Protein AF-A0A7W1PJ80-F1 (afdb_monomer)

Sequence (62 aa):
MNFLDHPFNARAGDIIEVSLDKQANVRLLDEHNFSRFQRGASYRGHAEHARQSPVRLRVPGT

Radius of gyration: 11.76 Å; Cα contacts (8 Å, |Δi|>4): 79; chains: 1; bounding box: 24×27×27 Å

pLDDT: mean 93.61, std 5.76, range [60.28, 97.19]

Secondary structure (DSSP, 8-state):
-----------TT-EEEE--SS-EEEEE--HHHHHHHHTT----SEEEEE-SSSEEEEPPP-

Mean predicted aligned error: 2.92 Å

Foldseek 3Di:
DDDDDDDDDDDQFDKDWAFDPAWDKDWDDDPVQVVCVVVVHDHDGDIDRDGDPTDIDGHHDD

Solvent-accessible surface area (backbone atoms only — not comparable to full-atom values): 4161 Å² total; per-residue (Å²): 137,92,80,89,86,81,92,79,90,83,53,63,67,41,74,46,76,45,81,55,96,62,73,44,79,48,73,54,57,55,74,71,29,44,59,24,50,78,71,72,45,91,61,69,66,54,72,44,80,37,80,65,65,69,38,77,46,67,38,73,66,133

Structure (mmCIF, N/CA/C/O backbone):
data_AF-A0A7W1PJ80-F1
#
_entry.id   AF-A0A7W1PJ80-F1
#
loop_
_atom_site.group_PDB
_atom_site.id
_atom_site.type_symbol
_atom_site.label_atom_id
_atom_site.label_alt_id
_atom_site.label_comp_id
_atom_site.label_asym_id
_atom_site.label_entity_id
_atom_site.label_seq_id
_atom_site.pdbx_PDB_ins_code
_atom_site.Cartn_x
_atom_site.Cartn_y
_atom_site.Cartn_z
_atom_site.occupancy
_atom_site.B_iso_or_equiv
_atom_site.auth_seq_id
_atom_site.auth_comp_id
_atom_site.auth_asym_id
_atom_site.auth_atom_id
_atom_site.pdbx_PDB_model_num
ATOM 1 N N . MET A 1 1 ? 8.509 12.316 0.313 1.00 71.25 1 MET A N 1
ATOM 2 C CA . MET A 1 1 ? 7.132 11.881 0.640 1.00 71.25 1 MET A CA 1
ATOM 3 C C . MET A 1 1 ? 7.255 10.906 1.793 1.00 71.25 1 MET A C 1
ATOM 5 O O . MET A 1 1 ? 8.050 9.987 1.663 1.00 71.25 1 MET A O 1
ATOM 9 N N . ASN A 1 2 ? 6.555 11.127 2.906 1.00 88.69 2 ASN A N 1
ATOM 10 C CA . ASN A 1 2 ? 6.652 10.244 4.073 1.00 88.69 2 ASN A CA 1
ATOM 11 C C . ASN A 1 2 ? 5.540 9.195 4.000 1.00 88.69 2 ASN A C 1
ATOM 13 O O . ASN A 1 2 ? 4.394 9.540 3.713 1.00 88.69 2 ASN A O 1
ATOM 17 N N . PHE A 1 3 ? 5.883 7.933 4.235 1.00 92.88 3 PHE A N 1
ATOM 18 C CA . PHE A 1 3 ? 4.947 6.815 4.297 1.00 92.88 3 PHE A CA 1
ATOM 19 C C . PHE A 1 3 ? 5.428 5.811 5.347 1.00 92.88 3 PHE A C 1
ATOM 21 O O . PHE A 1 3 ? 6.616 5.770 5.666 1.00 92.88 3 PHE A O 1
ATOM 28 N N . LEU A 1 4 ? 4.495 5.026 5.879 1.00 94.19 4 LEU A N 1
ATOM 29 C CA . LEU A 1 4 ? 4.802 3.848 6.682 1.00 94.19 4 LEU A CA 1
ATOM 30 C C . LEU A 1 4 ? 4.772 2.631 5.762 1.00 94.19 4 LEU A C 1
ATOM 32 O O . LEU A 1 4 ? 3.880 2.521 4.919 1.00 94.19 4 LEU A O 1
ATOM 36 N N . ASP A 1 5 ? 5.760 1.757 5.912 1.00 94.50 5 ASP A N 1
ATOM 37 C CA . ASP A 1 5 ? 5.848 0.491 5.195 1.00 94.50 5 ASP A CA 1
ATOM 38 C C . ASP A 1 5 ? 5.653 -0.665 6.177 1.00 94.50 5 ASP A C 1
ATOM 40 O O . ASP A 1 5 ? 6.269 -0.700 7.245 1.00 94.50 5 ASP A O 1
ATOM 44 N N . HIS A 1 6 ? 4.774 -1.592 5.810 1.00 95.50 6 HIS A N 1
ATOM 45 C CA . HIS A 1 6 ? 4.427 -2.771 6.590 1.00 95.50 6 HIS A CA 1
ATOM 46 C C . HIS A 1 6 ? 4.421 -3.981 5.650 1.00 95.50 6 HIS A C 1
ATOM 48 O O . HIS A 1 6 ? 3.377 -4.285 5.073 1.00 95.50 6 HIS A O 1
ATOM 54 N N . PRO A 1 7 ? 5.561 -4.668 5.462 1.00 94.50 7 PRO A N 1
ATOM 55 C CA . PRO A 1 7 ? 5.611 -5.870 4.643 1.00 94.50 7 PRO A CA 1
ATOM 56 C C . PRO A 1 7 ? 4.897 -7.030 5.344 1.00 94.50 7 PRO A C 1
ATOM 58 O O . PRO A 1 7 ? 5.083 -7.270 6.539 1.00 94.50 7 PRO A O 1
ATOM 61 N N . PHE A 1 8 ? 4.091 -7.775 4.592 1.00 94.44 8 PHE A N 1
ATOM 62 C CA . PHE A 1 8 ? 3.410 -8.982 5.057 1.00 94.44 8 PHE A CA 1
ATOM 63 C C . PHE A 1 8 ? 3.197 -9.958 3.898 1.00 94.44 8 PHE A C 1
ATOM 65 O O . PHE A 1 8 ? 3.219 -9.577 2.730 1.00 94.44 8 PHE A O 1
ATOM 72 N N . ASN A 1 9 ? 2.948 -11.223 4.235 1.00 95.50 9 ASN A N 1
ATOM 73 C CA . ASN A 1 9 ? 2.553 -12.242 3.269 1.00 95.50 9 ASN A CA 1
ATOM 74 C C . ASN A 1 9 ? 1.032 -12.397 3.291 1.00 95.50 9 ASN A C 1
ATOM 76 O O . ASN A 1 9 ? 0.454 -12.591 4.359 1.00 95.50 9 ASN A O 1
ATOM 80 N N . ALA A 1 10 ? 0.398 -12.355 2.124 1.00 94.44 10 ALA A N 1
ATOM 81 C CA . ALA A 1 10 ? -1.030 -12.608 1.969 1.00 94.44 10 ALA A CA 1
ATOM 82 C C . ALA A 1 10 ? -1.302 -13.331 0.649 1.00 94.44 10 ALA A C 1
ATOM 84 O O . ALA A 1 10 ? -0.490 -13.303 -0.279 1.00 94.44 10 ALA A O 1
ATOM 85 N N . ARG A 1 11 ? -2.449 -13.998 0.567 1.00 95.31 11 ARG A N 1
ATOM 86 C CA . ARG A 1 11 ? -2.933 -14.679 -0.632 1.00 95.31 11 ARG A CA 1
ATOM 87 C C . ARG A 1 11 ? -4.073 -13.895 -1.261 1.00 95.31 11 ARG A C 1
ATOM 89 O O . ARG A 1 11 ? -4.756 -13.110 -0.608 1.00 95.31 11 ARG A O 1
ATOM 96 N N . ALA A 1 12 ? -4.299 -14.147 -2.547 1.00 94.50 12 ALA A N 1
ATOM 97 C CA . ALA A 1 12 ? -5.466 -13.635 -3.248 1.00 94.50 12 ALA A CA 1
ATOM 98 C C . ALA A 1 12 ? -6.751 -13.970 -2.476 1.00 94.50 12 ALA A C 1
ATOM 100 O O . ALA A 1 12 ? -6.985 -15.119 -2.105 1.00 94.50 12 ALA A O 1
ATOM 101 N N . GLY A 1 13 ? -7.590 -12.959 -2.260 1.00 94.62 13 GLY A N 1
ATOM 102 C CA . GLY A 1 13 ? -8.846 -13.096 -1.533 1.00 94.62 13 GLY A CA 1
ATOM 103 C C . GLY A 1 13 ? -8.770 -12.826 -0.031 1.00 94.62 13 GLY A C 1
ATOM 104 O O . GLY A 1 13 ? -9.834 -12.597 0.545 1.00 94.62 13 GLY A O 1
ATOM 105 N N . ASP A 1 14 ? -7.578 -12.773 0.571 1.00 96.44 14 ASP A N 1
ATOM 106 C CA . ASP A 1 14 ? -7.419 -12.378 1.974 1.00 96.44 14 ASP A CA 1
ATOM 107 C C . ASP A 1 14 ? -7.940 -10.949 2.199 1.00 96.44 14 ASP A C 1
ATOM 109 O O . ASP A 1 14 ? -7.906 -10.101 1.300 1.00 96.44 14 ASP A O 1
ATOM 113 N N . ILE A 1 15 ? -8.429 -10.678 3.411 1.00 95.81 15 ILE A N 1
ATOM 114 C CA . ILE A 1 15 ? -8.857 -9.341 3.834 1.00 95.81 15 ILE A CA 1
ATOM 115 C C . ILE A 1 15 ? -7.818 -8.794 4.801 1.00 95.81 15 ILE A C 1
ATOM 117 O O . ILE A 1 15 ? -7.606 -9.347 5.878 1.00 95.81 15 ILE A O 1
ATOM 121 N N . ILE A 1 16 ? -7.206 -7.682 4.417 1.00 95.56 16 ILE A N 1
ATOM 122 C CA . ILE A 1 16 ? -6.272 -6.938 5.251 1.00 95.56 16 ILE A CA 1
ATOM 123 C C . ILE A 1 16 ? -7.048 -5.832 5.957 1.00 95.56 16 ILE A C 1
ATOM 125 O O . ILE A 1 16 ? -7.652 -4.981 5.300 1.00 95.56 16 ILE A O 1
ATOM 129 N N . GLU A 1 17 ? -7.044 -5.855 7.288 1.00 96.75 17 GLU A N 1
ATOM 130 C CA . GLU A 1 17 ? -7.625 -4.801 8.116 1.00 96.75 17 GLU A CA 1
ATOM 131 C C . GLU A 1 17 ? -6.529 -3.825 8.555 1.00 96.75 17 GLU A C 1
ATOM 133 O O . GLU A 1 17 ? -5.525 -4.224 9.143 1.00 96.75 17 GLU A O 1
ATOM 138 N N . VAL A 1 18 ? -6.710 -2.543 8.244 1.00 95.88 18 VAL A N 1
ATOM 139 C CA . VAL A 1 18 ? -5.771 -1.471 8.581 1.00 95.88 18 VAL A CA 1
ATOM 140 C C . VAL A 1 18 ? -6.447 -0.520 9.556 1.00 95.88 18 VAL A C 1
ATOM 142 O O . VAL A 1 18 ? -7.394 0.187 9.205 1.00 95.88 18 VAL A O 1
ATOM 145 N N . SER A 1 19 ? -5.933 -0.491 10.780 1.00 96.81 19 SER A N 1
ATOM 146 C CA . SER A 1 19 ? -6.360 0.449 11.812 1.00 96.81 19 SER A CA 1
ATOM 147 C C . SER A 1 19 ? -5.571 1.745 11.701 1.00 96.81 19 SER A C 1
ATOM 149 O O . SER A 1 19 ? -4.343 1.746 11.739 1.00 96.81 19 SER A O 1
ATOM 151 N N . LEU A 1 20 ? -6.292 2.853 11.586 1.00 95.94 20 LEU A N 1
ATOM 152 C CA . LEU A 1 20 ? -5.741 4.202 11.537 1.00 95.94 20 LEU A CA 1
ATOM 153 C C . LEU A 1 20 ? -6.257 5.030 12.713 1.00 95.94 20 LEU A C 1
ATOM 155 O O . LEU A 1 20 ? -7.425 4.911 13.092 1.00 95.94 20 LEU A O 1
ATOM 159 N N . ASP A 1 21 ? -5.401 5.894 13.251 1.00 96.06 21 ASP A N 1
ATOM 160 C CA . ASP A 1 21 ? -5.755 6.904 14.253 1.00 96.06 21 ASP A CA 1
ATOM 161 C C . ASP A 1 21 ? -6.282 8.201 13.608 1.00 96.06 21 ASP A C 1
ATOM 163 O O . ASP A 1 21 ? -7.042 8.948 14.225 1.00 96.06 21 ASP A O 1
ATOM 167 N N . LYS A 1 22 ? -5.885 8.470 12.356 1.00 94.94 22 LYS A N 1
ATOM 168 C CA . LYS A 1 22 ? -6.273 9.637 11.550 1.00 94.94 22 LYS A CA 1
ATOM 169 C C . LYS A 1 22 ? -6.454 9.260 10.081 1.00 94.94 22 LYS A C 1
ATOM 171 O O . LYS A 1 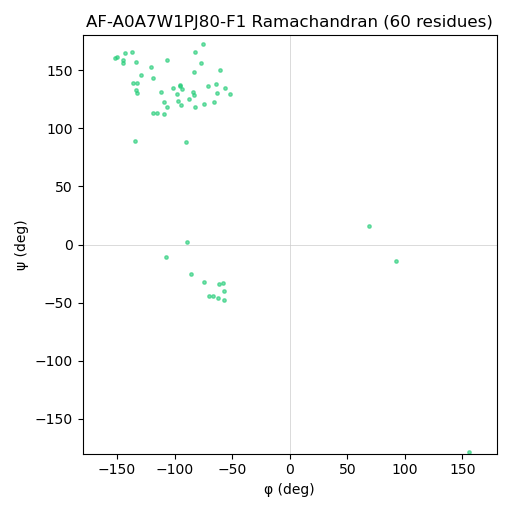22 ? -5.982 8.226 9.622 1.00 94.94 22 LYS A O 1
ATOM 176 N N . GLN A 1 23 ? -7.107 10.140 9.320 1.00 96.19 23 GLN A N 1
ATOM 177 C CA . GLN A 1 23 ? -7.252 9.967 7.873 1.00 96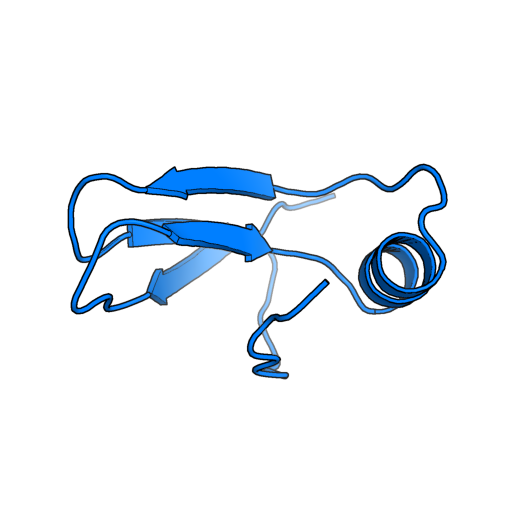.19 23 GLN A CA 1
ATOM 178 C C . GLN A 1 23 ? -5.890 9.830 7.176 1.00 96.19 23 GLN A C 1
ATOM 180 O O . GLN A 1 23 ? -4.969 10.613 7.425 1.00 96.19 23 GLN A O 1
ATOM 185 N N . ALA A 1 24 ? -5.774 8.863 6.271 1.00 96.00 24 ALA A N 1
ATOM 186 C CA . ALA A 1 24 ? -4.536 8.590 5.553 1.00 96.00 24 ALA A CA 1
ATOM 187 C C . ALA A 1 24 ? -4.812 7.972 4.181 1.00 96.00 24 ALA A C 1
ATOM 189 O O . ALA A 1 24 ? -5.878 7.420 3.917 1.00 96.00 24 ALA A O 1
ATOM 190 N N . ASN A 1 25 ? -3.819 8.048 3.298 1.00 95.69 25 ASN A N 1
ATOM 191 C CA . ASN A 1 25 ? -3.838 7.259 2.074 1.00 95.69 25 ASN A CA 1
ATOM 192 C C . ASN A 1 25 ? -3.336 5.854 2.404 1.00 95.69 25 ASN A C 1
ATOM 194 O O . ASN A 1 25 ? -2.184 5.702 2.808 1.00 95.69 25 ASN A O 1
ATOM 198 N N . VAL A 1 26 ? -4.180 4.848 2.200 1.00 96.19 26 VAL A N 1
ATOM 199 C CA . VAL A 1 26 ? -3.817 3.439 2.366 1.00 96.19 26 VAL A CA 1
ATOM 200 C C . VAL A 1 26 ? -3.574 2.846 0.990 1.00 96.19 26 VAL A C 1
ATOM 202 O O . VAL A 1 26 ? -4.331 3.102 0.052 1.00 96.19 26 VAL A O 1
ATOM 205 N N . ARG A 1 27 ? -2.486 2.090 0.845 1.00 95.38 27 ARG A N 1
ATOM 206 C CA . ARG A 1 27 ? -2.113 1.453 -0.417 1.00 95.38 27 ARG A CA 1
ATOM 207 C C . ARG A 1 27 ? -1.746 0.003 -0.170 1.00 95.38 27 ARG A C 1
ATOM 209 O O . ARG A 1 27 ? -0.931 -0.275 0.700 1.00 95.38 27 ARG A O 1
ATOM 216 N N . LEU A 1 28 ? -2.324 -0.886 -0.967 1.00 95.69 28 LEU A N 1
ATOM 217 C CA . LEU A 1 28 ? -1.945 -2.289 -1.030 1.00 95.69 28 LEU A CA 1
ATOM 218 C C . LEU A 1 28 ? -1.239 -2.525 -2.361 1.00 95.69 28 LEU A C 1
ATOM 220 O O . LEU A 1 28 ? -1.854 -2.408 -3.426 1.00 95.69 28 LEU A O 1
ATOM 224 N N . LEU A 1 29 ? 0.055 -2.817 -2.276 1.00 95.50 29 LEU A N 1
ATOM 225 C CA . LEU A 1 29 ? 0.952 -3.008 -3.408 1.00 95.50 29 LEU A CA 1
ATOM 226 C C . LEU A 1 29 ? 1.704 -4.326 -3.236 1.00 95.50 29 LEU A C 1
ATOM 228 O O . LEU A 1 29 ? 2.050 -4.697 -2.117 1.00 95.50 29 LEU A O 1
ATOM 232 N N . ASP A 1 30 ? 1.986 -4.996 -4.350 1.00 94.62 30 ASP A N 1
ATOM 233 C CA . ASP A 1 30 ? 3.031 -6.018 -4.383 1.00 94.62 30 ASP A CA 1
ATOM 234 C C . ASP A 1 30 ? 4.428 -5.367 -4.397 1.00 94.62 30 ASP A C 1
ATOM 236 O O . ASP A 1 30 ? 4.574 -4.148 -4.543 1.00 94.62 30 ASP A O 1
ATOM 240 N N . GLU A 1 31 ? 5.471 -6.185 -4.274 1.00 94.50 31 GLU A N 1
ATOM 241 C CA . GLU A 1 31 ? 6.862 -5.723 -4.229 1.00 94.50 31 GLU A CA 1
ATOM 242 C C . GLU A 1 31 ? 7.262 -4.904 -5.471 1.00 94.50 31 GLU A C 1
ATOM 244 O O . GLU A 1 31 ? 7.930 -3.868 -5.370 1.00 94.50 31 GLU A O 1
ATOM 249 N N . HIS A 1 32 ? 6.815 -5.326 -6.660 1.00 95.06 32 HIS A N 1
ATOM 250 C CA . HIS A 1 32 ? 7.140 -4.656 -7.922 1.00 95.06 32 HIS A CA 1
ATOM 251 C C . HIS A 1 32 ? 6.523 -3.257 -7.999 1.00 95.06 32 HIS A C 1
ATOM 253 O O . HIS A 1 32 ? 7.183 -2.284 -8.382 1.00 95.06 32 HIS A O 1
ATOM 259 N N . ASN A 1 33 ? 5.257 -3.133 -7.611 1.00 95.94 33 ASN A N 1
A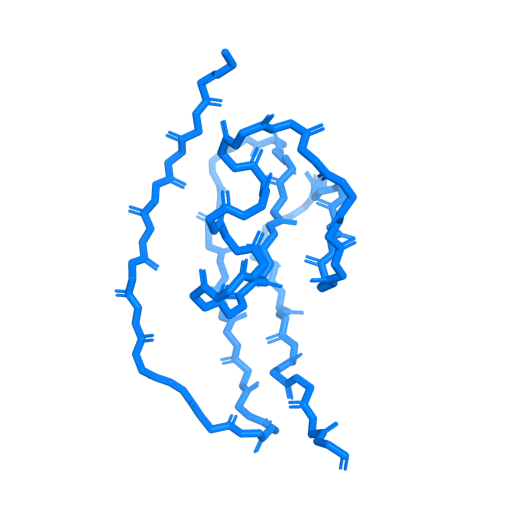TOM 260 C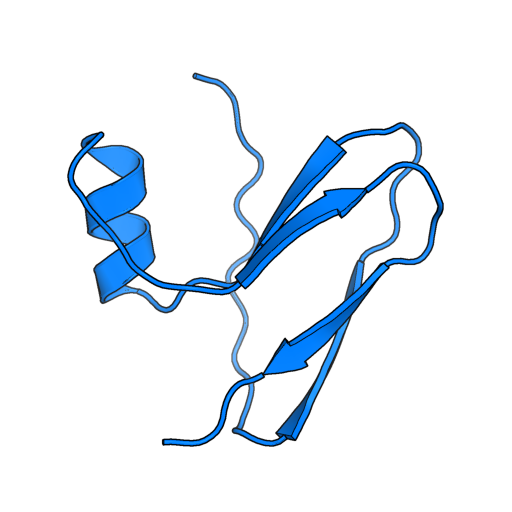 CA . ASN A 1 33 ? 4.532 -1.872 -7.598 1.00 95.94 33 ASN A CA 1
ATOM 261 C C . ASN A 1 33 ? 4.971 -0.970 -6.442 1.00 95.94 33 ASN A C 1
ATOM 263 O O . ASN A 1 33 ? 5.035 0.246 -6.629 1.00 95.94 33 ASN A O 1
ATOM 267 N N . PHE A 1 34 ? 5.362 -1.534 -5.299 1.00 96.00 34 PHE A N 1
ATOM 268 C CA . PHE A 1 34 ? 5.959 -0.777 -4.203 1.00 96.00 34 PHE A CA 1
ATOM 269 C C . PHE A 1 34 ? 7.287 -0.132 -4.622 1.00 96.00 34 PHE A C 1
ATOM 271 O O . PHE A 1 34 ? 7.464 1.077 -4.462 1.00 96.00 34 PHE A O 1
ATOM 278 N N . SER A 1 35 ? 8.170 -0.881 -5.291 1.00 96.25 35 SER A N 1
ATOM 279 C CA . SER A 1 35 ? 9.422 -0.335 -5.835 1.00 96.25 35 SER A CA 1
ATOM 280 C C . SER A 1 35 ? 9.189 0.770 -6.881 1.00 96.25 35 SER A C 1
ATOM 282 O O . SER A 1 35 ? 9.971 1.721 -7.002 1.00 96.25 35 SER A O 1
ATOM 284 N N . ARG A 1 36 ? 8.113 0.676 -7.672 1.00 97.19 36 ARG A N 1
ATOM 285 C CA . ARG A 1 36 ? 7.705 1.741 -8.608 1.00 97.19 36 ARG A CA 1
ATOM 286 C C . ARG A 1 36 ? 7.176 2.970 -7.871 1.00 97.19 36 ARG A C 1
ATOM 288 O O . ARG A 1 36 ? 7.585 4.081 -8.205 1.00 97.19 36 ARG A O 1
ATOM 295 N N . PHE A 1 37 ? 6.338 2.776 -6.851 1.00 95.31 37 PHE A N 1
ATOM 296 C CA . PHE A 1 37 ? 5.820 3.843 -5.995 1.00 95.31 37 PHE A CA 1
ATOM 297 C C . PHE A 1 37 ? 6.949 4.638 -5.326 1.00 95.31 37 PHE A C 1
ATOM 299 O O . PHE A 1 37 ? 6.954 5.865 -5.412 1.00 95.31 37 PHE A O 1
ATOM 306 N N . GLN A 1 38 ? 7.936 3.957 -4.736 1.00 94.81 38 GLN A N 1
ATOM 307 C CA . GLN A 1 38 ? 9.080 4.599 -4.075 1.00 94.81 38 GLN A CA 1
ATOM 308 C C . GLN A 1 38 ? 9.877 5.518 -5.012 1.00 94.81 38 GLN A C 1
ATOM 310 O O . GLN A 1 38 ? 10.388 6.551 -4.587 1.00 94.81 38 GLN A O 1
ATOM 315 N N . ARG A 1 39 ? 9.958 5.162 -6.300 1.00 95.62 39 ARG A N 1
ATOM 316 C CA . ARG A 1 39 ? 10.660 5.935 -7.337 1.00 95.62 39 ARG A CA 1
ATOM 317 C C . ARG A 1 39 ? 9.775 6.978 -8.030 1.00 95.62 39 ARG A C 1
ATOM 319 O O . ARG A 1 39 ? 10.235 7.630 -8.961 1.00 95.62 39 ARG A O 1
ATOM 326 N N . GLY A 1 40 ? 8.512 7.124 -7.620 1.00 94.44 40 GLY A N 1
ATOM 327 C CA . GLY A 1 40 ? 7.553 8.034 -8.256 1.00 94.44 40 GLY A CA 1
ATOM 328 C C . GLY A 1 40 ? 7.127 7.617 -9.669 1.00 94.44 40 GLY A C 1
ATOM 329 O O . GLY A 1 40 ? 6.586 8.432 -10.411 1.00 94.44 40 GLY A O 1
ATOM 330 N N . ALA A 1 41 ? 7.370 6.364 -10.056 1.00 95.94 41 ALA A N 1
ATOM 331 C CA . ALA A 1 41 ? 6.985 5.833 -11.358 1.00 95.94 41 ALA A CA 1
ATOM 332 C C . ALA A 1 41 ? 5.512 5.395 -11.368 1.00 95.94 41 ALA A C 1
ATOM 334 O O . ALA A 1 41 ? 4.896 5.205 -10.320 1.00 95.94 41 ALA A O 1
ATOM 335 N N . SER A 1 42 ? 4.944 5.164 -12.553 1.00 95.44 42 SER A N 1
ATOM 336 C CA . SER A 1 42 ? 3.606 4.576 -12.670 1.00 95.44 42 SER A CA 1
ATOM 337 C C . SER A 1 42 ? 3.576 3.153 -12.098 1.00 95.44 42 SER A C 1
ATOM 339 O O . SER A 1 42 ? 4.403 2.305 -12.460 1.00 95.44 42 SER A O 1
ATOM 341 N N . TYR A 1 43 ? 2.591 2.891 -11.241 1.00 94.50 43 TYR A N 1
ATOM 342 C CA . TYR A 1 43 ? 2.331 1.604 -10.594 1.00 94.50 43 TYR A CA 1
ATOM 343 C C . TYR A 1 43 ? 0.828 1.296 -10.604 1.00 94.50 43 TYR A C 1
ATOM 345 O O . TYR A 1 43 ? 0.001 2.168 -10.879 1.00 94.50 43 TYR A O 1
ATOM 353 N N . ARG A 1 44 ? 0.482 0.041 -10.321 1.00 92.38 44 ARG A N 1
ATOM 354 C CA . ARG A 1 44 ? -0.889 -0.445 -10.144 1.00 92.38 44 ARG A CA 1
ATOM 355 C C . ARG A 1 44 ? -1.045 -1.028 -8.743 1.00 92.38 44 ARG A C 1
ATOM 357 O O . ARG A 1 44 ? -0.080 -1.487 -8.146 1.00 92.38 44 ARG A O 1
ATOM 364 N N . GLY A 1 45 ? -2.264 -1.000 -8.230 1.00 88.94 45 GLY A N 1
ATOM 365 C CA . GLY A 1 45 ? -2.616 -1.579 -6.939 1.00 88.94 45 GLY A CA 1
ATOM 366 C C . GLY A 1 45 ? -3.854 -0.914 -6.363 1.00 88.94 45 GLY A C 1
ATOM 367 O O . GLY A 1 45 ? -4.436 -0.026 -6.993 1.00 88.94 45 GLY A O 1
ATOM 368 N N . HIS A 1 46 ? -4.256 -1.339 -5.170 1.00 89.81 46 HIS A N 1
ATOM 369 C CA . HIS A 1 46 ? -5.368 -0.702 -4.475 1.00 89.81 46 HIS A CA 1
ATOM 370 C C . HIS A 1 46 ? -4.858 0.521 -3.728 1.00 89.81 46 HIS A C 1
ATOM 372 O O . HIS A 1 46 ? -3.866 0.455 -3.004 1.00 89.81 46 HIS A O 1
ATOM 378 N N . ALA A 1 47 ? -5.547 1.640 -3.907 1.00 90.00 47 ALA A N 1
ATOM 379 C CA . ALA A 1 47 ? -5.301 2.860 -3.167 1.00 90.00 47 ALA A CA 1
ATOM 380 C C . ALA A 1 47 ? -6.640 3.417 -2.699 1.00 90.00 47 ALA A C 1
ATOM 382 O O . ALA A 1 47 ? -7.577 3.530 -3.487 1.00 90.00 47 ALA A O 1
ATOM 383 N N . GLU A 1 48 ? -6.709 3.788 -1.430 1.00 90.44 48 GLU A N 1
ATOM 384 C CA . GLU A 1 48 ? -7.892 4.387 -0.835 1.00 90.44 48 GLU A CA 1
ATOM 385 C C . GLU A 1 48 ? -7.493 5.619 -0.027 1.00 90.44 48 GLU A C 1
ATOM 387 O O . GLU A 1 48 ? -6.479 5.628 0.675 1.00 90.44 48 GLU A O 1
ATOM 392 N N . HIS A 1 49 ? -8.296 6.676 -0.133 1.00 95.75 49 HIS A N 1
ATOM 393 C CA . HIS A 1 49 ? -8.211 7.807 0.777 1.00 95.75 49 HIS A CA 1
ATOM 394 C C . HIS A 1 49 ? -9.135 7.546 1.969 1.00 95.75 49 HIS A C 1
ATOM 396 O O . HIS A 1 49 ? -10.314 7.909 1.956 1.00 95.75 49 HIS A O 1
ATOM 402 N N . ALA A 1 50 ? -8.591 6.876 2.981 1.00 96.50 50 ALA A N 1
ATOM 403 C CA . ALA A 1 50 ? -9.342 6.412 4.130 1.00 96.50 50 ALA A CA 1
ATOM 404 C C . ALA A 1 50 ? -9.696 7.573 5.061 1.00 96.50 50 ALA A C 1
ATOM 406 O O . ALA A 1 50 ? -8.825 8.266 5.592 1.00 96.50 50 ALA A O 1
ATOM 407 N N . ARG A 1 51 ? -11.000 7.765 5.269 1.00 96.19 51 ARG A N 1
ATOM 408 C CA . ARG A 1 51 ? -11.561 8.758 6.202 1.00 96.19 51 ARG A CA 1
ATOM 409 C C . ARG A 1 51 ? -12.159 8.125 7.458 1.00 96.19 51 ARG A C 1
ATOM 411 O O . ARG A 1 51 ? -12.513 8.841 8.387 1.00 96.19 51 ARG A O 1
ATOM 418 N N . GLN A 1 52 ? -12.298 6.803 7.460 1.00 95.25 52 GLN A N 1
ATOM 419 C CA . GLN A 1 52 ? -12.858 6.000 8.541 1.00 95.25 52 GLN A CA 1
ATOM 420 C C . GLN A 1 52 ? -11.939 4.805 8.801 1.00 95.25 52 GLN A C 1
ATOM 422 O O . GLN A 1 52 ? -11.147 4.427 7.938 1.00 95.25 52 GLN A O 1
ATOM 427 N N . SER A 1 53 ? -12.029 4.252 10.006 1.00 95.00 53 SER A N 1
ATOM 428 C CA . SER A 1 53 ? -11.173 3.179 10.505 1.00 95.00 53 SER A CA 1
ATOM 429 C C . SER A 1 53 ? -12.047 2.144 11.229 1.00 95.00 53 SER A C 1
ATOM 431 O O . SER A 1 53 ? -12.963 2.554 11.949 1.00 95.00 53 SER A O 1
ATOM 433 N N . PRO A 1 54 ? -11.804 0.833 11.053 1.00 96.69 54 PRO A N 1
ATOM 434 C CA . PRO A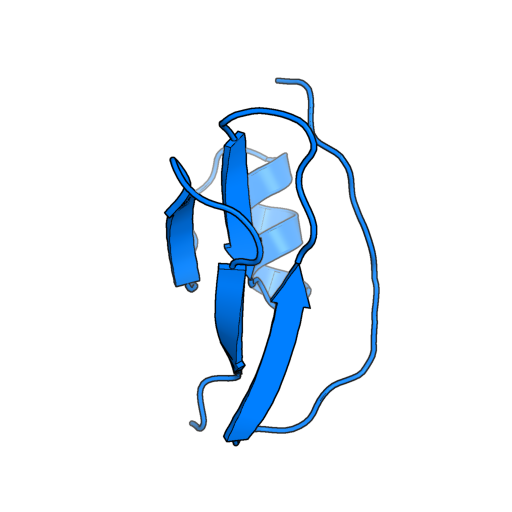 1 54 ? -10.742 0.247 10.238 1.00 96.69 54 PRO A CA 1
ATOM 435 C C . PRO A 1 54 ? -11.047 0.273 8.732 1.00 96.69 54 PRO A C 1
ATOM 437 O O . PRO A 1 54 ? -12.202 0.292 8.308 1.00 96.69 54 PRO A O 1
ATOM 440 N N . VAL A 1 55 ? -9.992 0.224 7.922 1.00 96.06 55 VAL A N 1
ATOM 441 C CA . VAL A 1 55 ? -10.076 0.040 6.465 1.00 96.06 55 VAL A CA 1
ATOM 442 C C . VAL A 1 55 ? -9.906 -1.437 6.151 1.00 96.06 55 VAL A C 1
ATOM 444 O O . VAL A 1 55 ? -9.030 -2.086 6.717 1.00 96.06 55 VAL A O 1
ATOM 447 N N . ARG A 1 56 ? -10.712 -1.978 5.236 1.00 95.69 56 ARG A N 1
ATOM 448 C CA . ARG A 1 56 ? -10.631 -3.384 4.824 1.00 95.69 56 ARG A CA 1
ATOM 449 C C . ARG A 1 56 ? -10.319 -3.484 3.342 1.00 95.69 56 ARG A C 1
ATOM 451 O O . ARG A 1 56 ? -11.146 -3.136 2.506 1.00 95.69 56 ARG A O 1
ATOM 458 N N . LEU A 1 57 ? -9.134 -3.995 3.026 1.00 93.88 57 LEU A N 1
ATOM 459 C CA . LEU A 1 57 ? -8.647 -4.159 1.661 1.00 93.88 57 LEU A CA 1
ATOM 460 C C . LEU A 1 57 ? -8.615 -5.640 1.311 1.00 93.88 57 LEU A C 1
ATOM 462 O O . LEU A 1 57 ? -7.958 -6.431 1.984 1.00 93.88 57 LEU A O 1
ATOM 466 N N . ARG A 1 58 ? -9.314 -6.020 0.242 1.00 94.56 58 ARG A N 1
ATOM 467 C CA . ARG A 1 58 ? -9.235 -7.380 -0.287 1.00 94.56 58 ARG A CA 1
ATOM 468 C C . ARG A 1 58 ? -8.015 -7.500 -1.189 1.00 94.56 58 ARG A C 1
ATOM 470 O O . ARG A 1 58 ? -7.861 -6.701 -2.111 1.00 94.56 58 ARG A O 1
ATOM 477 N N . VAL A 1 59 ? -7.181 -8.507 -0.950 1.00 94.31 59 VAL A N 1
ATOM 478 C CA . VAL A 1 59 ? -6.038 -8.802 -1.816 1.00 94.31 59 VAL A CA 1
ATOM 479 C C . VAL A 1 59 ? -6.563 -9.240 -3.185 1.00 94.31 59 VAL A C 1
ATOM 481 O O . VAL A 1 59 ? -7.348 -10.196 -3.249 1.00 94.31 59 VAL A O 1
ATOM 484 N N . PRO A 1 60 ? -6.173 -8.558 -4.276 1.00 89.12 60 PRO A N 1
ATOM 485 C CA . PRO A 1 60 ? -6.644 -8.907 -5.605 1.00 89.12 60 PRO A CA 1
ATOM 486 C C . PRO A 1 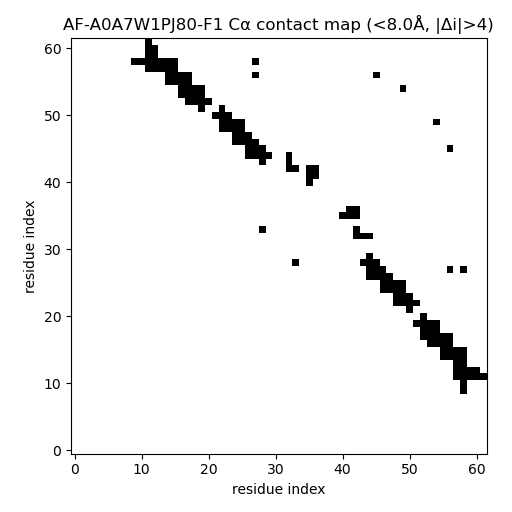60 ? -6.164 -10.309 -5.990 1.00 89.12 60 PRO A C 1
ATOM 488 O O . PRO A 1 60 ? -5.024 -10.690 -5.726 1.00 89.12 60 PRO A O 1
ATOM 491 N N . GLY A 1 61 ? -7.056 -11.076 -6.613 1.00 81.94 61 GLY A N 1
ATOM 492 C CA . GLY A 1 61 ? -6.668 -12.242 -7.400 1.00 81.94 61 GLY A CA 1
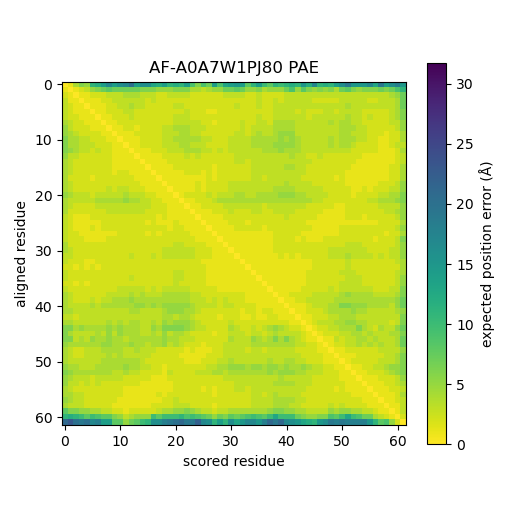ATOM 493 C C . GLY A 1 61 ? -6.268 -11.806 -8.804 1.00 81.94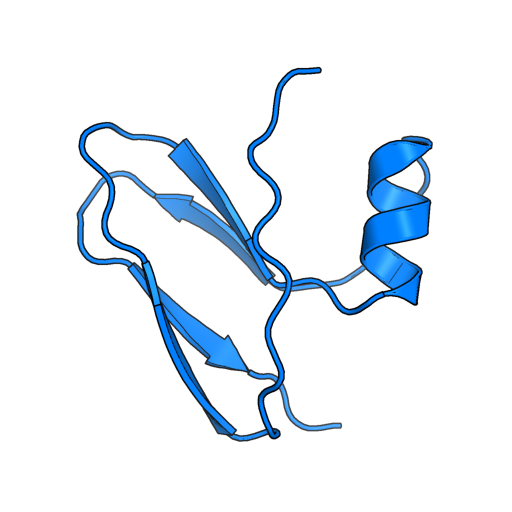 61 GLY A C 1
ATOM 494 O O . GLY A 1 61 ? -6.779 -10.803 -9.301 1.00 81.94 61 GLY A O 1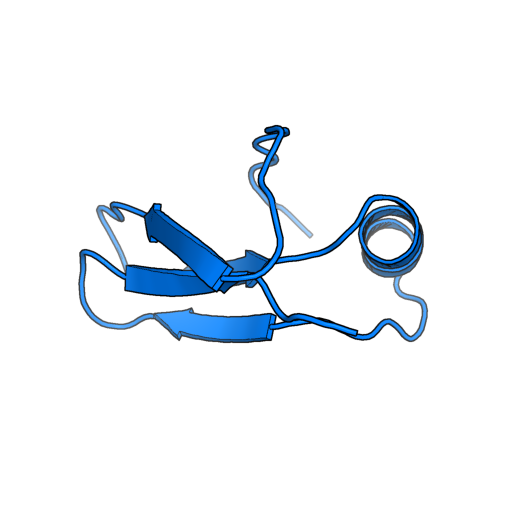
ATOM 495 N N . THR A 1 62 ? -5.337 -12.540 -9.405 1.00 60.28 62 THR A N 1
ATOM 496 C CA . THR A 1 62 ? -5.030 -12.462 -10.843 1.00 60.28 62 THR A CA 1
ATOM 497 C C . THR A 1 62 ? -6.243 -12.790 -11.695 1.00 60.28 62 THR A C 1
ATOM 499 O O . THR A 1 62 ? -6.947 -13.756 -11.319 1.00 60.28 62 THR A O 1
#